Protein AF-A0A226WT79-F1 (afdb_monomer)

Organism: Caballeronia sordidicola (NCBI:txid196367)

Solvent-accessible surface area (backbone atoms only — not comparable to full-atom values): 3002 Å² total; per-residue (Å²): 138,80,93,82,78,58,76,66,53,56,55,53,50,54,51,40,53,47,44,25,67,78,69,67,37,54,74,68,53,29,52,52,52,54,53,50,52,52,49,50,53,56,56,71,70,48,76,85,125

Nearest PDB structures (foldseek):
  7rd1-assembly1_R  TM=5.791E-01  e=2.983E+00  Chimpanzee adenovirus Y25

pLDDT: mean 94.07, std 7.18, range [61.41, 98.56]

Radius of gyration: 13.53 Å; Cα contacts (8 Å, |Δi|>4): 16; chains: 1; bounding box: 20×31×45 Å

Sequence (49 aa):
MAWRFSGSALRRAVTAQRLSRDLGLNAAGVALALDLLEEIETLRTRPDR

Foldseek 3Di:
DDDDDDPVVVVLVVQLVCCCVVVVDDPVRSVVVSVVVVVVVVVVPDDDD

Mean predicted aligned error: 4.06 Å

Secondary structure (DSSP, 8-state):
------HHHHHHHHHHHHHHHHH---HHHHHHHHHHHHHHHHHHTSPP-

Structure (mmCIF, N/CA/C/O backbone):
data_AF-A0A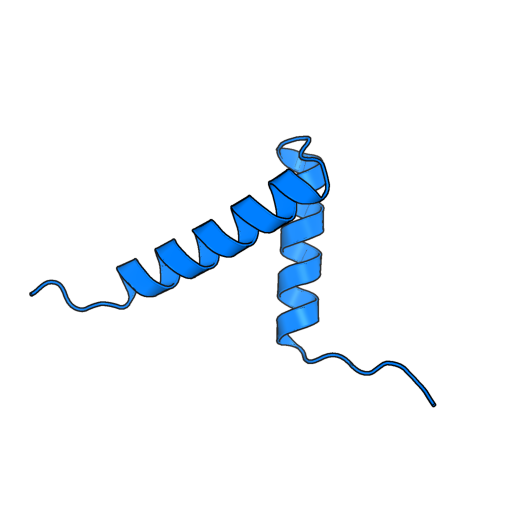226WT79-F1
#
_entry.id   AF-A0A226WT79-F1
#
loop_
_atom_site.group_PDB
_atom_site.id
_atom_site.type_symbol
_atom_site.label_atom_id
_atom_site.label_alt_id
_atom_site.label_comp_id
_atom_site.label_asym_id
_atom_site.label_entity_id
_atom_site.label_seq_id
_atom_site.pdbx_PDB_ins_code
_atom_site.Cartn_x
_atom_site.Cartn_y
_atom_site.Cartn_z
_atom_site.occupancy
_atom_site.B_iso_or_equiv
_atom_site.auth_seq_id
_atom_site.auth_comp_id
_atom_site.auth_asym_id
_atom_site.auth_atom_id
_atom_site.pdbx_PDB_model_num
ATOM 1 N N . MET A 1 1 ? 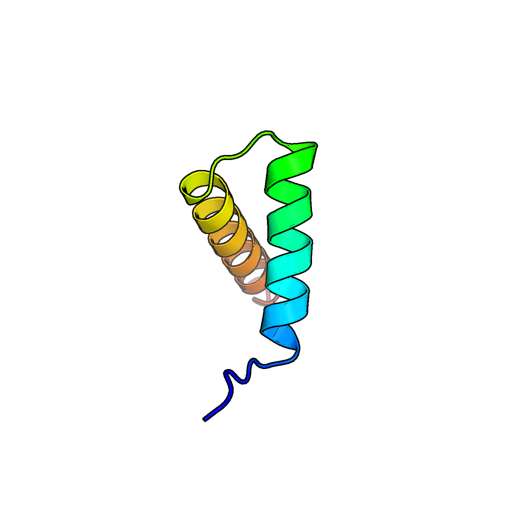2.658 -21.240 -23.308 1.00 82.62 1 MET A N 1
ATOM 2 C CA . MET A 1 1 ? 2.077 -21.200 -21.946 1.00 82.62 1 MET A CA 1
ATOM 3 C C . MET A 1 1 ? 1.759 -19.748 -21.622 1.00 82.62 1 MET A C 1
ATOM 5 O O . MET A 1 1 ? 2.611 -18.912 -21.885 1.00 82.62 1 MET A O 1
ATOM 9 N N . ALA A 1 2 ? 0.546 -19.433 -21.162 1.00 92.06 2 ALA A N 1
ATOM 10 C CA . ALA A 1 2 ? 0.134 -18.055 -20.876 1.00 92.06 2 ALA A CA 1
ATOM 11 C C . ALA A 1 2 ? 0.251 -17.752 -19.378 1.00 92.06 2 ALA A C 1
ATOM 13 O O . ALA A 1 2 ? -0.003 -18.630 -18.550 1.00 92.06 2 ALA A O 1
ATOM 14 N N . TRP A 1 3 ? 0.612 -16.517 -19.029 1.00 92.31 3 TRP A N 1
ATOM 15 C CA . TRP A 1 3 ? 0.559 -16.057 -17.644 1.00 92.31 3 TRP A CA 1
ATOM 16 C C . TRP A 1 3 ? -0.892 -15.982 -17.168 1.00 92.31 3 TRP A C 1
ATOM 18 O O . TRP A 1 3 ? -1.770 -15.495 -17.880 1.00 92.31 3 TRP A O 1
ATOM 28 N N . ARG A 1 4 ? -1.145 -16.489 -15.960 1.00 94.25 4 ARG A N 1
ATOM 29 C CA . ARG A 1 4 ? -2.465 -16.503 -15.324 1.00 94.25 4 ARG A CA 1
ATOM 30 C C . ARG A 1 4 ? -2.326 -15.934 -13.921 1.00 94.25 4 ARG A C 1
ATOM 32 O O . ARG A 1 4 ? -1.484 -16.396 -13.158 1.00 94.25 4 ARG A O 1
ATOM 39 N N . PHE A 1 5 ? -3.168 -14.965 -13.590 1.00 92.19 5 PHE A N 1
ATOM 40 C CA . PHE A 1 5 ? -3.186 -14.317 -12.283 1.00 92.19 5 PHE A CA 1
ATOM 41 C C . PHE A 1 5 ? -4.564 -14.473 -11.638 1.00 92.19 5 PHE A C 1
ATOM 43 O O . PHE A 1 5 ? -5.572 -14.621 -12.332 1.00 92.19 5 PHE A O 1
ATOM 50 N N . SER A 1 6 ? -4.612 -14.450 -10.308 1.00 94.25 6 SER A N 1
ATOM 51 C CA . SER A 1 6 ? -5.866 -14.459 -9.554 1.00 94.25 6 SER A CA 1
ATOM 52 C C . SER A 1 6 ? -6.620 -13.133 -9.705 1.00 94.25 6 SER A C 1
ATOM 54 O O . SER A 1 6 ? -6.037 -12.087 -9.992 1.00 94.25 6 SER A O 1
ATOM 56 N N . GLY A 1 7 ? -7.925 -13.133 -9.415 1.00 92.38 7 GLY A N 1
ATOM 57 C CA . GLY A 1 7 ? -8.708 -11.891 -9.366 1.00 92.38 7 GLY A CA 1
ATOM 58 C C . GLY A 1 7 ? -8.208 -10.887 -8.312 1.00 92.38 7 GLY A C 1
ATOM 59 O O . GLY A 1 7 ? -8.357 -9.679 -8.490 1.00 92.38 7 GLY A O 1
ATOM 60 N N . SER A 1 8 ? -7.563 -11.357 -7.236 1.00 92.69 8 SER A N 1
ATOM 61 C CA . SER A 1 8 ? -6.923 -10.479 -6.246 1.00 92.69 8 SER A CA 1
ATOM 62 C C . SER A 1 8 ? -5.742 -9.702 -6.830 1.00 92.69 8 SER A C 1
ATOM 64 O O . SER A 1 8 ? -5.558 -8.538 -6.478 1.00 92.69 8 SER A O 1
ATOM 66 N N . ALA A 1 9 ? -5.003 -10.288 -7.778 1.00 94.75 9 ALA A N 1
ATOM 67 C CA . ALA A 1 9 ? -3.909 -9.604 -8.460 1.00 94.75 9 ALA A CA 1
ATOM 68 C C . ALA A 1 9 ? -4.407 -8.403 -9.278 1.00 94.75 9 ALA A C 1
ATOM 70 O O . ALA A 1 9 ? -3.762 -7.359 -9.273 1.00 94.75 9 ALA A O 1
ATOM 71 N N . LEU A 1 10 ? -5.586 -8.507 -9.910 1.00 95.56 10 LEU A N 1
ATOM 72 C CA . LEU A 1 10 ? -6.191 -7.381 -10.628 1.00 95.56 10 LEU A CA 1
ATOM 73 C C . LEU A 1 10 ? -6.518 -6.221 -9.679 1.00 95.56 10 LEU A C 1
ATOM 75 O O . LEU A 1 10 ? -6.170 -5.078 -9.965 1.00 95.56 10 LEU A O 1
ATOM 79 N N . ARG A 1 11 ? -7.136 -6.508 -8.524 1.00 93.94 11 ARG A N 1
ATOM 80 C CA . ARG A 1 11 ? -7.392 -5.480 -7.499 1.00 93.94 11 ARG A CA 1
ATOM 81 C C . ARG A 1 11 ? -6.094 -4.830 -7.021 1.00 93.94 11 ARG A C 1
ATOM 83 O O . ARG A 1 11 ? -6.019 -3.606 -6.990 1.00 93.94 11 ARG A O 1
ATOM 90 N N . ARG A 1 12 ? -5.066 -5.631 -6.718 1.00 95.38 12 ARG A N 1
ATOM 91 C CA . ARG A 1 12 ? -3.756 -5.125 -6.276 1.00 95.38 12 ARG A CA 1
ATOM 92 C C . ARG A 1 12 ? -3.100 -4.243 -7.349 1.00 95.38 12 ARG A C 1
ATOM 94 O O . ARG A 1 12 ? -2.564 -3.194 -7.009 1.00 95.38 12 ARG A O 1
ATOM 101 N N . ALA A 1 13 ? -3.219 -4.595 -8.632 1.00 96.62 13 ALA A N 1
ATOM 102 C CA . ALA A 1 13 ? -2.699 -3.799 -9.748 1.00 96.62 13 ALA A CA 1
ATOM 103 C C . ALA A 1 13 ? -3.426 -2.453 -9.926 1.00 96.62 13 ALA A C 1
ATOM 105 O O . ALA A 1 13 ? -2.780 -1.428 -10.137 1.00 96.62 13 ALA A O 1
ATOM 106 N N . VAL A 1 14 ? -4.757 -2.425 -9.796 1.00 97.50 14 VAL A N 1
ATOM 107 C CA . VAL A 1 14 ? -5.529 -1.170 -9.854 1.00 97.50 14 VAL A CA 1
ATOM 108 C C . VAL A 1 14 ? -5.157 -0.249 -8.689 1.00 97.50 14 VAL A C 1
ATOM 110 O O . VAL A 1 14 ? -4.949 0.946 -8.894 1.00 97.50 14 VAL A O 1
ATOM 113 N N . THR A 1 15 ? -5.020 -0.791 -7.476 1.00 97.56 15 THR A N 1
ATOM 114 C CA . THR A 1 15 ? -4.564 -0.017 -6.311 1.00 97.56 15 THR A CA 1
ATOM 115 C C . THR A 1 15 ? -3.144 0.510 -6.516 1.00 97.56 15 THR A C 1
ATOM 117 O O . THR A 1 15 ? -2.902 1.689 -6.277 1.00 97.56 15 THR A O 1
ATOM 120 N N . ALA A 1 16 ? -2.228 -0.314 -7.033 1.00 98.06 16 ALA A N 1
ATOM 12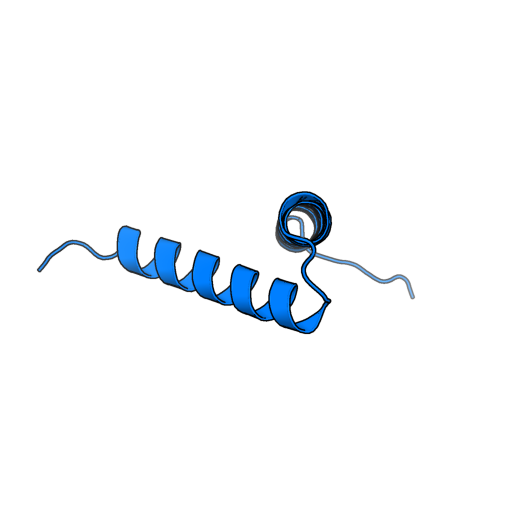1 C CA . ALA A 1 16 ? -0.861 0.088 -7.364 1.00 98.06 16 ALA A CA 1
ATOM 122 C C . ALA A 1 16 ? -0.820 1.274 -8.342 1.00 98.06 16 ALA A C 1
ATOM 124 O O . ALA A 1 16 ? -0.095 2.244 -8.120 1.00 98.06 16 ALA A O 1
ATOM 125 N N . GLN A 1 17 ? -1.637 1.219 -9.400 1.00 98.19 17 GLN A N 1
ATOM 126 C CA . GLN A 1 17 ? -1.736 2.291 -10.391 1.00 98.19 17 GLN A CA 1
ATOM 127 C C . GLN A 1 17 ? -2.217 3.603 -9.761 1.00 98.19 17 GLN A C 1
ATOM 129 O O . GLN A 1 17 ? -1.658 4.660 -10.050 1.00 98.19 17 GLN A O 1
ATOM 134 N N . ARG A 1 18 ? -3.229 3.539 -8.889 1.00 98.06 18 ARG A N 1
ATOM 135 C CA . ARG A 1 18 ? -3.741 4.718 -8.174 1.00 98.06 18 ARG A CA 1
ATOM 136 C C . ARG A 1 18 ? -2.708 5.286 -7.211 1.00 98.06 18 ARG A C 1
ATOM 138 O O . ARG A 1 18 ? -2.440 6.474 -7.268 1.00 98.06 18 ARG A O 1
ATOM 145 N N . LEU A 1 19 ? -2.056 4.444 -6.409 1.00 97.81 19 LEU A N 1
ATOM 146 C CA . LEU A 1 19 ? -0.990 4.870 -5.495 1.00 97.81 19 LEU A CA 1
ATOM 147 C C . LEU A 1 19 ? 0.151 5.575 -6.236 1.00 97.81 19 LEU A C 1
ATOM 149 O O . LEU A 1 19 ? 0.603 6.632 -5.808 1.00 97.81 19 LEU A O 1
ATOM 153 N N . SER A 1 20 ? 0.593 5.025 -7.368 1.00 98.19 20 SER A N 1
ATOM 154 C CA . SER A 1 20 ? 1.641 5.658 -8.171 1.00 98.19 20 SER A CA 1
ATOM 155 C C . SER A 1 20 ? 1.189 7.003 -8.747 1.00 98.19 20 SER A C 1
ATOM 157 O O . SER A 1 20 ? 1.929 7.979 -8.665 1.00 98.19 20 SER A O 1
ATOM 159 N N . ARG A 1 21 ? -0.035 7.079 -9.286 1.00 98.06 21 ARG A N 1
ATOM 160 C CA . ARG A 1 21 ? -0.566 8.295 -9.917 1.00 98.06 21 ARG A CA 1
ATOM 161 C C . ARG A 1 21 ? -0.871 9.400 -8.910 1.00 98.06 21 ARG A C 1
ATOM 163 O O . ARG A 1 21 ? -0.509 10.547 -9.144 1.00 98.06 21 ARG A O 1
ATOM 170 N N . ASP A 1 22 ? -1.561 9.053 -7.835 1.00 98.00 22 ASP A N 1
ATOM 171 C CA . ASP A 1 22 ? -2.160 10.022 -6.921 1.00 98.00 22 ASP A CA 1
ATOM 172 C C . ASP A 1 22 ? -1.139 10.510 -5.884 1.00 98.00 22 ASP A C 1
ATOM 174 O O . ASP A 1 22 ? -1.202 11.656 -5.450 1.00 98.00 22 ASP A O 1
ATOM 178 N N . LEU A 1 23 ? -0.171 9.660 -5.517 1.00 96.56 23 LEU A N 1
ATOM 179 C CA . LEU A 1 23 ? 0.870 9.977 -4.532 1.00 96.56 23 LEU A CA 1
ATOM 180 C C . LEU A 1 23 ? 2.266 10.149 -5.153 1.00 96.56 23 LEU A C 1
ATOM 182 O O . LEU A 1 23 ? 3.227 10.407 -4.432 1.00 96.56 23 LEU A O 1
ATOM 186 N N . GLY A 1 24 ? 2.409 9.986 -6.473 1.00 97.31 24 GLY A N 1
ATOM 187 C CA . GLY A 1 24 ? 3.696 10.121 -7.166 1.00 97.31 24 GLY A CA 1
ATOM 188 C C . GLY A 1 24 ? 4.728 9.057 -6.773 1.00 97.31 24 GLY A C 1
ATOM 189 O O . GLY A 1 24 ? 5.932 9.299 -6.866 1.00 97.31 24 GLY A O 1
ATOM 190 N N . LEU A 1 25 ? 4.282 7.892 -6.290 1.00 97.62 25 LEU A N 1
ATOM 191 C CA . LEU A 1 25 ? 5.174 6.851 -5.784 1.00 97.62 25 LEU A CA 1
ATOM 192 C C . LEU A 1 25 ? 5.867 6.090 -6.917 1.00 97.62 25 LEU A C 1
ATOM 194 O O . LEU A 1 25 ? 5.251 5.700 -7.914 1.00 97.62 25 LEU A O 1
ATOM 198 N N . ASN A 1 26 ? 7.151 5.801 -6.702 1.00 97.94 26 ASN A N 1
ATOM 199 C CA . ASN A 1 26 ? 7.893 4.831 -7.500 1.00 97.94 26 ASN A CA 1
ATOM 200 C C . ASN A 1 26 ? 7.466 3.388 -7.157 1.00 97.94 26 ASN A C 1
ATOM 202 O O . ASN A 1 26 ? 6.723 3.151 -6.205 1.00 97.94 26 ASN A O 1
ATOM 206 N N . ALA A 1 27 ? 7.967 2.404 -7.909 1.00 97.50 27 ALA A N 1
ATOM 207 C CA . ALA A 1 27 ? 7.592 0.999 -7.724 1.00 97.50 27 ALA A CA 1
ATOM 208 C C . ALA A 1 27 ? 7.858 0.464 -6.301 1.00 97.50 27 ALA A C 1
ATOM 210 O O . ALA A 1 27 ? 7.033 -0.273 -5.766 1.00 97.50 27 ALA A O 1
ATOM 211 N N . ALA A 1 28 ? 8.969 0.859 -5.671 1.00 98.12 28 ALA A N 1
ATOM 212 C CA . ALA A 1 28 ? 9.290 0.448 -4.304 1.00 98.12 28 ALA A CA 1
ATOM 213 C C . ALA A 1 28 ? 8.326 1.071 -3.280 1.00 98.12 28 ALA A C 1
ATOM 215 O O . ALA A 1 28 ? 7.836 0.379 -2.391 1.00 98.12 28 ALA A O 1
ATOM 216 N N . GLY A 1 29 ? 7.995 2.355 -3.444 1.00 98.25 29 GLY A N 1
ATOM 217 C CA . GLY A 1 29 ? 7.013 3.048 -2.610 1.00 98.25 29 GLY A CA 1
ATOM 218 C C . GLY A 1 29 ? 5.610 2.461 -2.754 1.00 98.25 29 GLY A C 1
ATOM 219 O O . GLY A 1 29 ? 4.911 2.289 -1.761 1.00 98.25 29 GLY A O 1
ATOM 220 N N . VAL A 1 30 ? 5.215 2.082 -3.973 1.00 98.56 30 VAL A N 1
ATOM 221 C CA . VAL A 1 30 ? 3.948 1.380 -4.219 1.00 98.56 30 VAL A CA 1
ATOM 222 C C . VAL A 1 30 ? 3.927 0.019 -3.526 1.00 98.56 30 VAL A C 1
ATOM 224 O O . VAL A 1 30 ? 2.927 -0.310 -2.896 1.00 98.56 30 VAL A O 1
ATOM 227 N N . ALA A 1 31 ? 5.008 -0.763 -3.618 1.00 97.62 31 ALA A N 1
ATOM 228 C CA . ALA A 1 31 ? 5.099 -2.059 -2.948 1.00 97.62 31 ALA A CA 1
ATOM 229 C C . ALA A 1 31 ? 4.930 -1.915 -1.428 1.00 97.62 31 ALA A C 1
ATOM 231 O O . ALA A 1 31 ? 4.056 -2.560 -0.857 1.00 97.62 31 ALA A O 1
ATOM 232 N N . LEU A 1 32 ? 5.667 -0.985 -0.810 1.00 98.25 32 LEU A N 1
ATOM 233 C CA . LEU A 1 32 ? 5.557 -0.707 0.622 1.00 98.25 32 LEU A CA 1
ATOM 234 C C . LEU A 1 32 ? 4.142 -0.260 1.018 1.00 98.25 32 LEU A C 1
ATOM 236 O O . LEU A 1 32 ? 3.593 -0.747 1.999 1.00 98.25 32 LEU A O 1
ATOM 240 N N . ALA A 1 33 ? 3.528 0.645 0.253 1.00 98.06 33 ALA A N 1
ATOM 241 C CA . ALA A 1 33 ? 2.173 1.112 0.537 1.00 98.06 33 ALA A CA 1
ATOM 242 C C . ALA A 1 33 ? 1.133 -0.017 0.443 1.00 98.06 33 ALA A C 1
ATOM 244 O O . ALA A 1 33 ? 0.207 -0.062 1.248 1.00 98.06 33 ALA A O 1
ATOM 245 N N . LEU A 1 34 ? 1.279 -0.939 -0.512 1.00 97.25 34 LEU A N 1
ATOM 246 C CA . LEU A 1 34 ? 0.399 -2.105 -0.615 1.00 97.25 34 LEU A CA 1
ATOM 247 C C . LEU A 1 34 ? 0.549 -3.048 0.583 1.00 97.25 34 LEU A C 1
ATOM 249 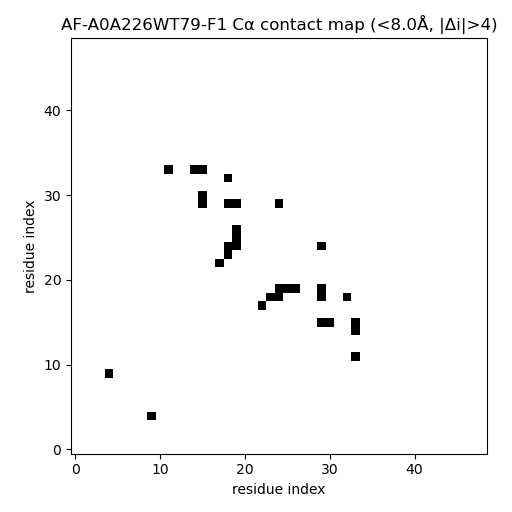O O . LEU A 1 34 ? -0.462 -3.557 1.063 1.00 97.25 34 LEU A O 1
ATOM 253 N N . ASP A 1 35 ? 1.771 -3.254 1.068 1.00 97.44 35 ASP A N 1
ATOM 254 C CA . ASP A 1 35 ? 2.033 -4.110 2.229 1.00 97.44 35 ASP A CA 1
ATOM 255 C C . ASP A 1 35 ? 1.472 -3.481 3.515 1.00 97.44 35 ASP A C 1
ATOM 257 O O . ASP A 1 35 ? 0.813 -4.156 4.303 1.00 97.44 35 ASP A O 1
ATOM 261 N N . LEU A 1 36 ? 1.611 -2.160 3.677 1.00 97.75 36 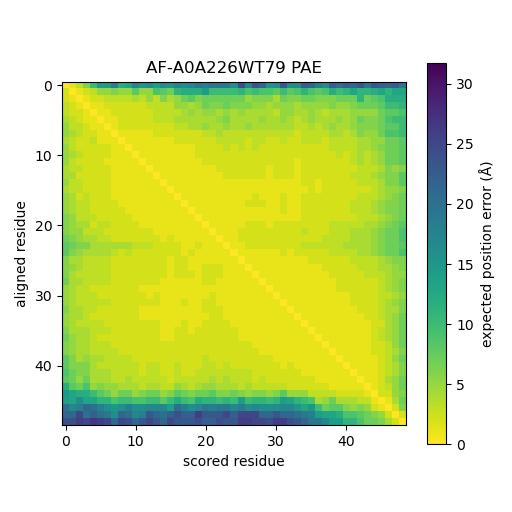LEU A N 1
ATOM 262 C CA . LEU A 1 36 ? 1.009 -1.426 4.795 1.00 97.75 36 LEU A CA 1
ATOM 263 C C . LEU A 1 36 ? -0.524 -1.458 4.767 1.00 97.75 36 LEU A C 1
ATOM 265 O O . LEU A 1 36 ? -1.157 -1.557 5.815 1.00 97.75 36 LEU A O 1
ATOM 269 N N . LEU A 1 37 ? -1.147 -1.380 3.587 1.00 96.38 37 LEU A N 1
ATOM 270 C CA . LEU A 1 37 ? -2.603 -1.518 3.466 1.00 96.38 37 LEU A CA 1
ATOM 271 C C . LEU A 1 37 ? -3.070 -2.911 3.908 1.00 96.38 37 LEU A C 1
ATOM 273 O O . LEU A 1 37 ? -4.078 -3.021 4.600 1.00 96.38 37 LEU A O 1
ATOM 277 N N . GLU A 1 38 ? -2.335 -3.963 3.549 1.00 94.88 38 GLU A N 1
ATOM 278 C CA . GLU A 1 38 ? -2.619 -5.333 3.992 1.00 94.88 38 GLU A CA 1
ATOM 279 C C . GLU A 1 38 ? -2.434 -5.497 5.509 1.00 94.88 38 GLU A C 1
ATOM 281 O O . GLU A 1 38 ? -3.254 -6.140 6.175 1.00 94.88 38 GLU A O 1
ATOM 286 N N . GLU A 1 39 ? -1.419 -4.850 6.081 1.00 96.62 39 GLU A N 1
ATOM 287 C CA . GLU A 1 39 ? -1.215 -4.801 7.527 1.00 96.62 39 GLU A CA 1
ATOM 288 C C . GLU A 1 39 ? -2.365 -4.076 8.240 1.00 96.62 39 GLU A C 1
ATOM 290 O O . GLU A 1 39 ? -2.906 -4.600 9.212 1.00 96.62 39 GLU A O 1
ATOM 295 N N . ILE A 1 40 ? -2.815 -2.926 7.729 1.00 96.06 40 ILE A N 1
ATOM 296 C CA . ILE A 1 40 ? -3.962 -2.185 8.278 1.00 96.06 40 ILE A CA 1
ATOM 297 C C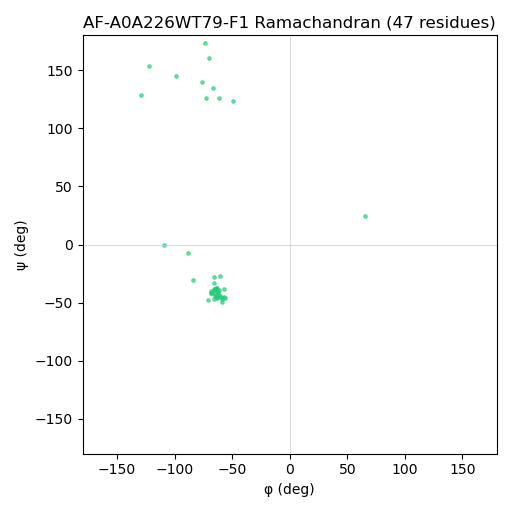 . ILE A 1 40 ? -5.231 -3.041 8.260 1.00 96.06 40 ILE A C 1
ATOM 299 O O . ILE A 1 40 ? -5.948 -3.084 9.259 1.00 96.06 40 ILE A O 1
ATOM 303 N N . GLU A 1 41 ? -5.518 -3.738 7.161 1.00 94.25 41 GLU A N 1
ATOM 304 C CA . GLU A 1 41 ? -6.681 -4.630 7.086 1.00 94.25 41 GLU A CA 1
ATOM 305 C C . GLU A 1 41 ? -6.558 -5.805 8.068 1.00 94.25 41 GLU A C 1
ATOM 307 O O . GLU A 1 41 ? -7.522 -6.167 8.748 1.00 94.25 41 GLU A O 1
ATOM 312 N N . THR A 1 42 ? -5.353 -6.351 8.235 1.00 95.12 42 THR A N 1
ATOM 313 C CA . THR A 1 42 ? -5.076 -7.377 9.250 1.00 95.12 42 THR A CA 1
ATOM 314 C C . THR A 1 42 ? -5.302 -6.844 10.665 1.00 95.12 42 THR A C 1
ATOM 316 O O . THR A 1 42 ? -5.855 -7.544 11.508 1.00 95.12 42 THR A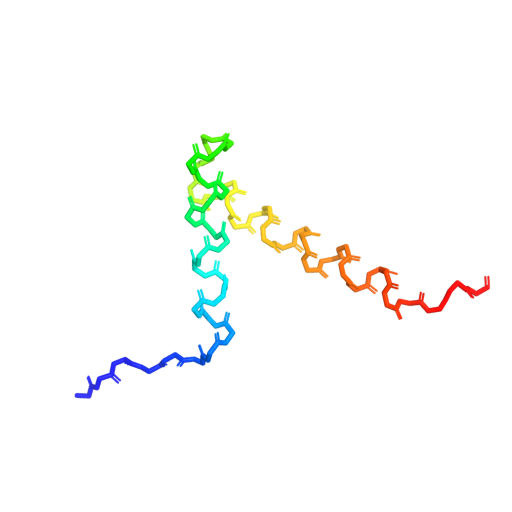 O 1
ATOM 319 N N . LEU A 1 43 ? -4.896 -5.606 10.945 1.00 95.38 43 LEU A N 1
ATOM 320 C CA . LEU A 1 43 ? -5.094 -4.970 12.246 1.00 95.38 43 LEU A CA 1
ATOM 321 C C . LEU A 1 43 ? -6.573 -4.672 12.515 1.00 95.38 43 LEU A C 1
ATOM 323 O O . LEU A 1 43 ? -7.052 -4.955 13.605 1.00 95.38 43 LEU A O 1
ATOM 327 N N . ARG A 1 44 ? -7.313 -4.181 11.517 1.00 94.75 44 ARG A N 1
ATOM 328 C CA . ARG A 1 44 ? -8.755 -3.882 11.617 1.00 94.75 44 ARG A CA 1
ATOM 329 C C . ARG A 1 44 ? -9.626 -5.115 11.829 1.00 94.75 44 ARG A C 1
ATOM 331 O O . ARG A 1 44 ? -10.716 -5.002 12.376 1.00 94.75 44 ARG A O 1
ATOM 338 N N . THR A 1 45 ? -9.177 -6.272 11.353 1.00 93.25 45 THR A N 1
ATOM 339 C CA . THR A 1 45 ? -9.904 -7.542 11.493 1.00 93.25 45 THR A CA 1
ATOM 340 C C . THR A 1 45 ? -9.566 -8.285 12.783 1.00 93.25 45 THR A C 1
ATOM 342 O O . THR A 1 45 ? -10.227 -9.275 13.104 1.00 93.25 45 THR A O 1
ATOM 345 N N . ARG A 1 46 ? -8.577 -7.816 13.560 1.00 86.75 46 ARG A N 1
ATOM 346 C CA . ARG A 1 46 ? -8.343 -8.326 14.913 1.00 86.75 46 ARG A CA 1
ATOM 347 C C . ARG A 1 46 ? -9.453 -7.802 15.829 1.00 86.75 46 ARG A C 1
ATOM 349 O O . ARG A 1 46 ? -9.642 -6.592 15.890 1.00 86.75 46 ARG A O 1
ATOM 356 N N . PRO A 1 47 ? -10.175 -8.673 16.554 1.00 75.38 47 PRO A N 1
ATOM 357 C CA . PRO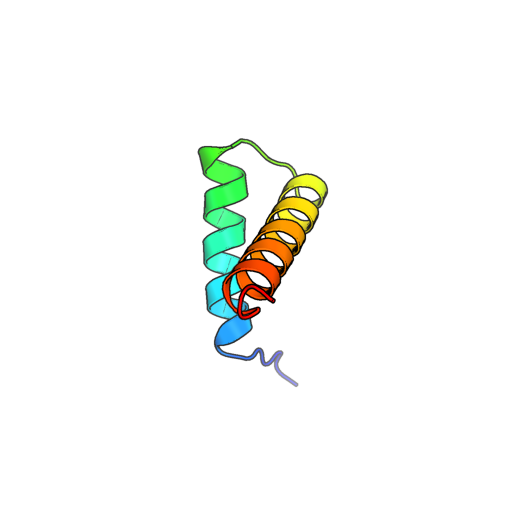 A 1 47 ? -11.004 -8.203 17.650 1.00 75.38 47 PRO A CA 1
ATOM 358 C C . PRO A 1 47 ? -10.078 -7.549 18.678 1.00 75.38 47 PRO A C 1
ATOM 360 O O . PRO A 1 47 ? -9.087 -8.168 19.084 1.00 75.38 47 PRO A O 1
ATOM 363 N N . ASP A 1 48 ? -10.376 -6.301 19.047 1.00 70.56 48 ASP A N 1
ATOM 364 C CA . ASP A 1 48 ? -9.751 -5.656 20.202 1.00 70.56 48 ASP A CA 1
ATOM 365 C C . ASP A 1 48 ? -9.859 -6.628 21.38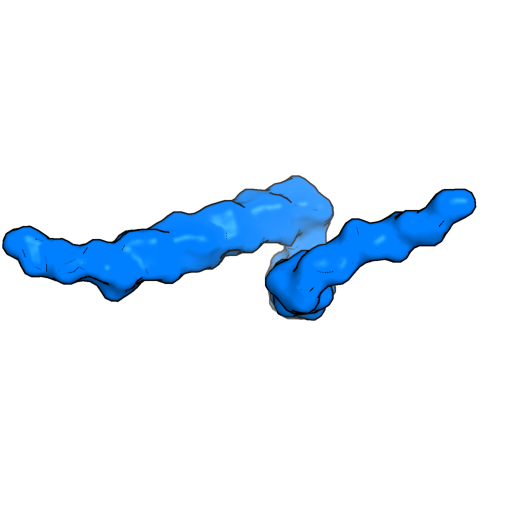3 1.00 70.56 48 ASP A C 1
ATOM 367 O O . ASP A 1 48 ? -10.941 -7.143 21.679 1.00 70.56 48 ASP A O 1
ATOM 371 N N . ARG A 1 49 ? -8.711 -6.970 21.973 1.00 61.41 49 ARG A N 1
ATOM 372 C CA . ARG A 1 49 ? -8.661 -7.797 23.181 1.00 61.41 49 ARG A CA 1
ATOM 373 C C . ARG A 1 49 ? -8.998 -6.963 24.401 1.00 61.41 49 ARG A C 1
ATOM 375 O O . ARG A 1 49 ? -8.464 -5.837 24.485 1.00 61.41 49 ARG A O 1
#